Protein AF-A0A7V1H1K3-F1 (afdb_monomer_lite)

pLDDT: mean 89.88, std 11.36, range [36.0, 98.19]

Radius of gyration: 14.08 Å; chains: 1; bounding box: 30×32×38 Å

Secondary structure (DSSP, 8-state):
--EEEEETTEEEEEEEPPSSTT--TTEEEEEEEEEETTEEEEEEEEEEEHHHHTT-HHHHHHHHTT--HHHHHHHHHHHHHHHHHHTT----EEEEEETTEEEEEEGGG-SS---

Foldseek 3Di:
DWDWDDDPQKIKTKDFDPPDPLDDPQKGKMKIFIDRVVDTQAIEIEIERNVFLCPDPVQVVVVVVVDHSSVVSVVVGVVVVNVCVVVVNHFYWYWYQGNVGTDIDRLVPPPPPSD

Structure (mmCIF, N/CA/C/O backbone):
data_AF-A0A7V1H1K3-F1
#
_entry.id   AF-A0A7V1H1K3-F1
#
loop_
_atom_site.group_PDB
_atom_site.id
_atom_site.type_symbol
_atom_site.label_atom_id
_atom_site.label_alt_id
_atom_site.label_comp_id
_atom_site.label_asym_id
_atom_site.label_entity_id
_atom_site.label_seq_id
_atom_site.pdbx_PDB_ins_code
_atom_site.Cartn_x
_atom_site.Cartn_y
_atom_site.Cartn_z
_atom_site.occupancy
_atom_site.B_iso_or_equiv
_atom_site.auth_seq_id
_atom_site.auth_comp_id
_atom_site.auth_asym_id
_atom_site.auth_atom_id
_atom_site.pdbx_PDB_model_num
ATOM 1 N N . MET A 1 1 ? 12.694 -1.772 8.773 1.00 53.62 1 MET A N 1
ATOM 2 C CA . MET A 1 1 ? 12.135 -0.970 9.885 1.00 53.62 1 MET A CA 1
ATOM 3 C C . MET A 1 1 ? 10.714 -0.617 9.493 1.00 53.62 1 MET A C 1
ATOM 5 O O . MET A 1 1 ? 10.506 -0.429 8.300 1.00 53.62 1 MET A O 1
ATOM 9 N N . SER A 1 2 ? 9.758 -0.621 10.423 1.00 75.25 2 SER A N 1
ATOM 10 C CA . SER A 1 2 ? 8.421 -0.101 10.129 1.00 75.25 2 SER A CA 1
ATOM 11 C C . SER A 1 2 ? 8.389 1.414 10.317 1.00 75.25 2 SER A C 1
ATOM 13 O O . SER A 1 2 ? 9.123 1.952 11.149 1.00 75.25 2 SER A O 1
ATOM 15 N N . GLU A 1 3 ? 7.576 2.095 9.519 1.00 88.06 3 GLU A N 1
ATOM 16 C CA . GLU A 1 3 ? 7.288 3.518 9.668 1.00 88.06 3 GLU A CA 1
ATOM 17 C C . GLU A 1 3 ? 5.907 3.678 10.297 1.00 88.06 3 GLU A C 1
ATOM 19 O O . GLU A 1 3 ? 4.974 2.951 9.961 1.00 88.06 3 GLU A O 1
ATOM 24 N N . ILE A 1 4 ? 5.781 4.619 11.232 1.00 92.56 4 ILE A N 1
ATOM 25 C CA . ILE A 1 4 ? 4.523 4.908 11.922 1.00 92.56 4 ILE A CA 1
ATOM 26 C C . ILE A 1 4 ? 4.155 6.360 11.640 1.00 92.56 4 ILE A C 1
ATOM 28 O O . ILE A 1 4 ? 4.976 7.259 11.820 1.00 92.56 4 ILE A O 1
ATOM 32 N N . SER A 1 5 ? 2.918 6.588 11.209 1.00 95.75 5 SER A N 1
ATOM 33 C CA . SER A 1 5 ? 2.381 7.926 10.958 1.00 95.75 5 SER A CA 1
ATOM 34 C C . SER A 1 5 ? 0.928 8.052 11.409 1.00 95.75 5 SER A C 1
ATOM 36 O O . SER A 1 5 ? 0.197 7.065 11.470 1.00 95.75 5 SER A O 1
ATOM 38 N N . ASP A 1 6 ? 0.502 9.278 11.708 1.00 96.44 6 ASP A N 1
ATOM 39 C CA . ASP A 1 6 ? -0.873 9.595 12.093 1.00 96.44 6 ASP A CA 1
ATOM 40 C C . ASP A 1 6 ? -1.642 10.241 10.936 1.00 96.44 6 ASP A C 1
ATOM 42 O O . ASP A 1 6 ? -1.153 11.144 10.251 1.00 96.44 6 ASP A O 1
ATOM 46 N N . TYR A 1 7 ? -2.893 9.824 10.743 1.00 97.44 7 TYR A N 1
ATOM 47 C CA . TYR A 1 7 ? -3.802 10.420 9.770 1.00 97.44 7 TYR A CA 1
ATOM 48 C C . TYR A 1 7 ? -5.241 10.421 10.290 1.00 97.44 7 TYR A C 1
ATOM 50 O O . TYR A 1 7 ? -5.839 9.370 10.498 1.00 97.44 7 TYR A O 1
ATOM 58 N N . LYS A 1 8 ? -5.816 11.614 10.506 1.00 96.62 8 LYS A N 1
ATOM 59 C CA . LYS A 1 8 ? -7.213 11.809 10.959 1.00 96.62 8 LYS A CA 1
ATOM 60 C C . LYS A 1 8 ? -7.603 10.980 12.200 1.00 96.62 8 LYS A C 1
ATOM 62 O O . LYS A 1 8 ? -8.722 10.484 12.301 1.00 96.62 8 LYS A O 1
ATOM 67 N N . GLY A 1 9 ? -6.682 10.841 13.156 1.00 96.00 9 GLY A N 1
ATOM 68 C CA . GLY A 1 9 ? -6.902 10.074 14.389 1.00 96.00 9 GLY A CA 1
ATOM 69 C C . GLY A 1 9 ? -6.739 8.557 14.238 1.00 96.00 9 GLY A C 1
ATOM 70 O O . GLY A 1 9 ? -7.083 7.818 15.160 1.00 96.00 9 GLY A O 1
ATOM 71 N N . TYR A 1 10 ? -6.225 8.099 13.096 1.00 97.69 10 TYR A N 1
ATOM 72 C CA . TYR A 1 10 ? -5.786 6.726 12.870 1.00 97.69 10 TYR A CA 1
ATOM 73 C C . TYR A 1 10 ? -4.262 6.668 12.840 1.00 97.69 10 TYR A C 1
ATOM 75 O O . TYR A 1 10 ? -3.618 7.556 12.282 1.00 97.69 10 TYR A O 1
ATOM 83 N N . VAL A 1 11 ? -3.708 5.589 13.382 1.00 97.62 11 VAL A N 1
ATOM 84 C CA . VAL A 1 11 ? -2.283 5.268 13.289 1.00 97.62 11 VAL A CA 1
ATOM 85 C C . VAL A 1 11 ? -2.085 4.316 12.115 1.00 97.62 11 VAL A C 1
ATOM 87 O O . VAL A 1 11 ? -2.763 3.291 12.029 1.00 97.62 11 VAL A O 1
ATOM 90 N N . ILE A 1 12 ? -1.155 4.640 11.224 1.00 97.38 12 ILE A N 1
ATOM 91 C CA . ILE A 1 12 ? -0.746 3.825 10.081 1.00 97.38 12 ILE A CA 1
ATOM 92 C C . ILE A 1 12 ? 0.669 3.322 10.364 1.00 97.38 12 ILE A C 1
ATOM 94 O O . ILE A 1 12 ? 1.608 4.110 10.417 1.00 97.38 12 ILE A O 1
ATOM 98 N N . ASP A 1 13 ? 0.799 2.015 10.561 1.00 95.31 13 ASP A N 1
ATOM 99 C CA . ASP A 1 13 ? 2.060 1.294 10.752 1.00 95.31 13 ASP A CA 1
ATOM 100 C C . ASP A 1 13 ? 2.356 0.501 9.475 1.00 95.31 13 ASP A C 1
ATOM 102 O O . ASP A 1 13 ? 1.551 -0.334 9.055 1.00 95.31 13 ASP A O 1
ATOM 106 N N . GLU A 1 14 ? 3.459 0.809 8.808 1.00 94.69 14 GLU A N 1
ATOM 107 C CA . GLU A 1 14 ? 3.779 0.283 7.486 1.00 94.69 14 GLU A CA 1
ATOM 108 C C . GLU A 1 14 ? 5.198 -0.267 7.388 1.00 94.69 14 GLU A C 1
ATOM 110 O O . GLU A 1 14 ? 6.086 0.088 8.160 1.00 94.69 14 GLU A O 1
ATOM 115 N N . GLY A 1 15 ? 5.442 -1.121 6.400 1.00 93.19 15 GLY A N 1
ATOM 116 C CA . GLY A 1 15 ? 6.788 -1.582 6.101 1.00 93.19 15 GLY A CA 1
ATOM 117 C C . GLY A 1 15 ? 6.839 -2.653 5.027 1.00 93.19 15 GLY A C 1
ATOM 118 O O . GLY A 1 15 ? 5.825 -3.101 4.492 1.00 93.19 15 GLY A O 1
ATOM 119 N N . GLN A 1 16 ? 8.050 -3.109 4.731 1.00 88.62 16 GLN A N 1
ATOM 120 C CA . GLN A 1 16 ? 8.246 -4.256 3.852 1.00 88.62 16 GLN A CA 1
ATOM 121 C C . GLN A 1 16 ? 7.785 -5.540 4.540 1.00 88.62 16 GLN A C 1
ATOM 123 O O . GLN A 1 16 ? 7.973 -5.716 5.748 1.00 88.62 16 GLN A O 1
ATOM 128 N N . LYS A 1 17 ? 7.191 -6.458 3.771 1.00 80.81 17 LYS A N 1
ATOM 129 C CA . LYS A 1 17 ? 6.802 -7.769 4.295 1.00 80.81 17 LYS A CA 1
ATOM 130 C C . LYS A 1 17 ? 8.045 -8.477 4.871 1.00 80.81 17 LYS A C 1
ATOM 132 O O . LYS A 1 17 ? 9.078 -8.505 4.200 1.00 80.81 17 LYS A O 1
ATOM 137 N N . PRO A 1 18 ? 7.959 -9.071 6.076 1.00 75.38 18 PRO A N 1
ATOM 138 C CA . PRO A 1 18 ? 9.042 -9.882 6.621 1.00 75.38 18 PRO A CA 1
ATOM 139 C C . PRO A 1 18 ? 9.456 -10.988 5.642 1.00 75.38 18 PRO A C 1
ATOM 141 O O . PRO A 1 18 ? 8.601 -11.563 4.968 1.00 75.38 18 PRO A O 1
ATOM 144 N N . HIS A 1 19 ? 10.752 -11.307 5.592 1.00 79.25 19 HIS A N 1
ATOM 145 C CA . HIS A 1 19 ? 11.282 -12.448 4.837 1.00 79.25 19 HIS A CA 1
ATOM 146 C C . HIS A 1 19 ? 10.942 -13.772 5.554 1.00 79.25 19 HIS A C 1
ATOM 148 O O . HIS A 1 19 ? 11.821 -14.457 6.075 1.00 79.25 19 HIS A O 1
ATOM 154 N N . ASP A 1 20 ? 9.649 -14.082 5.654 1.00 78.00 20 ASP A N 1
ATOM 155 C CA . ASP A 1 20 ? 9.111 -15.340 6.174 1.00 78.00 20 ASP A CA 1
ATOM 156 C C . ASP A 1 20 ? 8.876 -16.362 5.045 1.00 78.00 20 ASP A C 1
ATOM 158 O O . ASP A 1 20 ? 9.207 -16.110 3.887 1.00 78.00 20 ASP A O 1
ATOM 162 N N . GLY A 1 21 ? 8.316 -17.533 5.370 1.00 70.69 21 GLY A N 1
ATOM 163 C CA . GLY A 1 21 ? 8.060 -18.603 4.392 1.00 70.69 21 GLY A CA 1
ATOM 164 C C . GLY A 1 21 ? 7.174 -18.189 3.211 1.00 70.69 21 GLY A C 1
ATOM 165 O O . GLY A 1 21 ? 7.246 -18.810 2.157 1.00 70.69 21 GLY A O 1
ATOM 166 N N . ASN A 1 22 ? 6.424 -17.095 3.358 1.00 73.00 22 ASN A N 1
ATOM 167 C CA . ASN A 1 22 ? 5.436 -16.636 2.390 1.00 73.00 22 ASN A CA 1
ATOM 168 C C . ASN A 1 22 ? 5.970 -15.430 1.591 1.00 73.00 22 ASN A C 1
ATOM 170 O O . ASN A 1 22 ? 5.212 -14.758 0.885 1.00 73.00 22 ASN A O 1
ATOM 174 N N . PHE A 1 23 ? 7.246 -15.075 1.776 1.00 80.00 23 PHE A N 1
ATOM 175 C CA . PHE A 1 23 ? 7.913 -13.974 1.096 1.00 80.00 23 PHE A CA 1
ATOM 176 C C . PHE A 1 23 ? 8.333 -14.374 -0.320 1.00 80.00 23 PHE A C 1
ATOM 178 O O . PHE A 1 23 ? 9.104 -15.309 -0.522 1.00 80.00 23 PHE A O 1
ATOM 185 N N . ARG A 1 24 ? 7.870 -13.608 -1.309 1.00 85.44 24 ARG A N 1
ATOM 186 C CA . ARG A 1 24 ? 8.288 -13.734 -2.708 1.00 85.44 24 ARG A CA 1
ATOM 187 C C . ARG A 1 24 ? 9.450 -12.777 -3.018 1.00 85.44 24 ARG A C 1
ATOM 189 O O . ARG A 1 24 ? 9.228 -11.568 -3.039 1.00 85.44 24 ARG A O 1
ATOM 196 N N . PRO A 1 25 ? 10.678 -13.275 -3.257 1.00 86.56 25 PRO A N 1
ATOM 197 C CA . PRO A 1 25 ? 11.847 -12.419 -3.484 1.00 86.56 25 PRO A CA 1
ATOM 198 C C . PRO A 1 25 ? 11.775 -11.623 -4.789 1.00 86.56 25 PRO A C 1
ATOM 200 O O . PRO A 1 25 ? 12.379 -10.551 -4.883 1.00 86.56 25 PRO A O 1
ATOM 203 N N . ASP A 1 26 ? 11.010 -12.114 -5.761 1.00 91.38 26 ASP A N 1
ATOM 204 C CA . ASP A 1 26 ? 10.799 -11.469 -7.056 1.00 91.38 26 ASP A CA 1
ATOM 205 C C . ASP A 1 26 ? 9.653 -10.449 -7.038 1.00 91.38 26 ASP A C 1
ATOM 207 O O . ASP A 1 26 ? 9.416 -9.780 -8.040 1.00 91.38 26 ASP A O 1
ATOM 211 N N . ASP A 1 27 ? 9.007 -10.251 -5.883 1.00 91.88 27 ASP A N 1
ATOM 212 C CA . ASP A 1 27 ? 7.942 -9.271 -5.702 1.00 91.88 27 ASP A CA 1
ATOM 213 C C . ASP A 1 27 ? 8.401 -8.144 -4.767 1.00 91.88 27 ASP A C 1
ATOM 215 O O . ASP A 1 27 ? 9.044 -8.360 -3.735 1.00 91.88 27 ASP A O 1
ATOM 219 N N . TYR A 1 28 ? 8.000 -6.917 -5.080 1.00 93.31 28 TYR A N 1
ATOM 220 C CA . TYR A 1 28 ? 7.851 -5.881 -4.069 1.00 93.31 28 TYR A CA 1
ATOM 221 C C . TYR A 1 28 ? 6.609 -6.187 -3.233 1.00 93.31 28 TYR A C 1
ATOM 223 O O . TYR A 1 28 ? 5.512 -6.351 -3.767 1.00 93.31 28 TYR A O 1
ATOM 231 N N . GLN A 1 29 ? 6.783 -6.264 -1.914 1.00 92.19 29 GLN A N 1
ATOM 232 C CA . GLN A 1 29 ? 5.704 -6.552 -0.972 1.00 92.19 29 GLN A CA 1
ATOM 233 C C . GLN A 1 29 ? 5.756 -5.555 0.183 1.00 92.19 29 GLN A C 1
ATOM 235 O O . GLN A 1 29 ? 6.646 -5.624 1.035 1.00 92.19 29 GLN A O 1
ATOM 240 N N . HIS A 1 30 ? 4.775 -4.657 0.232 1.00 94.19 30 HIS A N 1
ATOM 241 C CA . HIS A 1 30 ? 4.623 -3.674 1.305 1.00 94.19 30 HIS A CA 1
ATOM 242 C C . HIS A 1 30 ? 3.323 -3.922 2.069 1.00 94.19 30 HIS A C 1
ATOM 244 O O . HIS A 1 30 ? 2.320 -4.346 1.488 1.00 94.19 30 HIS A O 1
ATOM 250 N N . PHE A 1 31 ? 3.334 -3.702 3.378 1.00 93.44 31 PHE A N 1
ATOM 251 C CA . PHE A 1 31 ? 2.177 -3.875 4.246 1.00 93.44 31 PHE A CA 1
ATOM 252 C C . PHE A 1 31 ? 1.853 -2.580 4.977 1.00 93.44 31 PHE A C 1
ATOM 254 O O . PHE A 1 31 ? 2.739 -1.801 5.310 1.00 93.44 31 PHE A O 1
ATOM 261 N N . PHE A 1 32 ? 0.569 -2.406 5.263 1.00 95.44 32 PHE A N 1
ATOM 262 C CA . PHE A 1 32 ? 0.035 -1.340 6.089 1.00 95.44 32 PHE A CA 1
ATOM 263 C C . PHE A 1 32 ? -0.926 -1.943 7.104 1.00 95.44 32 PHE A C 1
ATOM 265 O O . PHE A 1 32 ? -1.737 -2.826 6.797 1.00 95.44 32 PHE A O 1
ATOM 272 N N . LEU A 1 33 ? -0.838 -1.437 8.320 1.00 95.25 33 LEU A N 1
ATOM 273 C CA . LEU A 1 33 ? -1.656 -1.791 9.454 1.00 95.25 33 LEU A CA 1
ATOM 274 C C . LEU A 1 33 ? -2.269 -0.509 10.002 1.00 95.25 33 LEU A C 1
ATOM 276 O O . LEU A 1 33 ? -1.559 0.353 10.510 1.00 95.25 33 LEU A O 1
ATOM 280 N N . VAL A 1 34 ? -3.588 -0.386 9.909 1.00 96.62 34 VAL A N 1
ATOM 281 C CA . VAL A 1 34 ? -4.302 0.794 10.397 1.00 96.62 34 VAL A CA 1
ATOM 282 C C . VAL A 1 34 ? -4.941 0.478 11.736 1.00 96.62 34 VAL A C 1
ATOM 284 O O . VAL A 1 34 ? -5.618 -0.546 11.889 1.00 96.62 34 VAL A O 1
ATOM 287 N N . LYS A 1 35 ? -4.726 1.363 12.706 1.00 97.00 35 LYS A N 1
ATOM 288 C CA . LYS A 1 35 ? -5.264 1.264 14.061 1.00 97.00 35 LYS A CA 1
ATOM 289 C C . LYS A 1 35 ? -6.053 2.517 14.427 1.00 97.00 35 LYS A C 1
ATOM 291 O O . LYS A 1 35 ? -5.740 3.611 13.961 1.00 97.00 35 LYS A O 1
ATOM 296 N N . LYS A 1 36 ? -7.052 2.356 15.290 1.00 96.56 36 LYS A N 1
ATOM 297 C CA . LYS A 1 36 ? -7.778 3.446 15.946 1.00 96.56 36 LYS A CA 1
ATOM 298 C C . LYS A 1 36 ? -7.686 3.237 17.454 1.00 96.56 36 LYS A C 1
ATOM 300 O O . LYS A 1 36 ? -8.291 2.311 17.988 1.00 96.56 36 LYS A O 1
ATOM 305 N N . GLY A 1 37 ? -6.887 4.064 18.129 1.00 93.50 37 GLY A N 1
ATOM 306 C CA . GLY A 1 37 ? -6.424 3.736 19.480 1.00 93.50 37 GLY A CA 1
ATOM 307 C C . GLY A 1 37 ? -5.643 2.418 19.465 1.00 93.50 37 GLY A C 1
ATOM 308 O O . GLY A 1 37 ? -4.753 2.242 18.633 1.00 93.50 37 GLY A O 1
ATOM 309 N N . ASP A 1 38 ? -6.027 1.479 20.328 1.00 90.44 38 ASP A N 1
ATOM 310 C CA . ASP A 1 38 ? -5.378 0.164 20.443 1.00 90.44 38 ASP A CA 1
ATOM 311 C C . ASP A 1 38 ? -5.959 -0.900 19.493 1.00 90.44 38 ASP A C 1
ATOM 313 O O . ASP A 1 38 ? -5.417 -2.002 19.371 1.00 90.44 38 ASP A O 1
ATOM 317 N N . GLU A 1 39 ? -7.057 -0.596 18.797 1.00 94.38 39 GLU A N 1
ATOM 318 C CA . GLU A 1 39 ? -7.737 -1.550 17.925 1.00 94.38 39 GLU A CA 1
ATOM 319 C C . GLU A 1 39 ? -7.186 -1.498 16.497 1.00 94.38 39 GLU A C 1
ATOM 321 O O . GLU A 1 39 ? -7.142 -0.443 15.865 1.00 94.38 39 GLU A O 1
ATOM 326 N N . ARG A 1 40 ? -6.817 -2.661 15.948 1.00 94.12 40 ARG A N 1
ATOM 327 C CA . ARG A 1 40 ? -6.523 -2.810 14.518 1.00 94.12 40 ARG A CA 1
ATOM 328 C C . ARG A 1 40 ? -7.826 -2.834 13.727 1.00 94.12 40 ARG A C 1
ATOM 330 O O . ARG A 1 40 ? -8.585 -3.790 13.850 1.00 94.12 40 ARG A O 1
ATOM 337 N N . VAL A 1 41 ? -7.996 -1.868 12.830 1.00 95.69 41 VAL A N 1
ATOM 338 C CA . VAL A 1 41 ? -9.215 -1.728 12.021 1.00 95.69 41 VAL A CA 1
ATOM 339 C C . VAL A 1 41 ? -9.054 -2.220 10.586 1.00 95.69 41 VAL A C 1
ATOM 341 O O . VAL A 1 41 ? -10.024 -2.690 10.012 1.00 95.69 41 VAL A O 1
ATOM 344 N N . MET A 1 42 ? -7.849 -2.166 10.007 1.00 95.19 42 MET A N 1
ATOM 345 C CA . MET A 1 42 ? -7.627 -2.584 8.618 1.00 95.19 42 MET A CA 1
ATOM 346 C C . MET A 1 42 ? -6.194 -3.072 8.395 1.00 95.19 42 MET A C 1
ATOM 348 O O . MET A 1 42 ? -5.236 -2.518 8.939 1.00 95.19 42 MET A O 1
ATOM 352 N N . LYS A 1 43 ? -6.045 -4.090 7.546 1.00 94.69 43 LYS A N 1
ATOM 353 C CA . LYS A 1 43 ? -4.777 -4.498 6.941 1.00 94.69 43 LYS A CA 1
ATOM 354 C C . LYS A 1 43 ? -4.830 -4.287 5.430 1.00 94.69 43 LYS A C 1
ATOM 356 O O . LYS A 1 43 ? -5.776 -4.718 4.774 1.00 94.69 43 LYS A O 1
ATOM 361 N N . LEU A 1 44 ? -3.772 -3.704 4.882 1.00 95.38 44 LEU A N 1
ATOM 362 C CA . LEU A 1 44 ? -3.581 -3.561 3.445 1.00 95.38 44 LEU A CA 1
ATOM 363 C C . LEU A 1 44 ? -2.222 -4.136 3.045 1.00 95.38 44 LEU A C 1
ATOM 365 O O . LEU A 1 44 ? -1.221 -3.929 3.728 1.00 95.38 44 LEU A O 1
ATOM 369 N N . CYS A 1 45 ? -2.183 -4.877 1.945 1.00 93.38 45 CYS A N 1
ATOM 370 C CA . CYS A 1 45 ? -0.939 -5.315 1.314 1.00 93.38 45 CYS A CA 1
ATOM 371 C C . CYS A 1 45 ? -0.857 -4.755 -0.105 1.00 93.38 45 CYS A C 1
ATOM 373 O O . CYS A 1 45 ? -1.882 -4.660 -0.772 1.00 93.38 45 CYS A O 1
ATOM 375 N N . VAL A 1 46 ? 0.343 -4.418 -0.570 1.00 94.81 46 VAL A N 1
ATOM 376 C CA . VAL A 1 46 ? 0.604 -4.059 -1.971 1.00 94.81 46 VAL A CA 1
ATOM 377 C C . VAL A 1 46 ? 1.671 -4.983 -2.520 1.00 94.81 46 VAL A C 1
ATOM 379 O O . VAL A 1 46 ? 2.767 -5.050 -1.959 1.00 94.81 46 VAL A O 1
ATOM 382 N N . TRP A 1 47 ? 1.327 -5.721 -3.569 1.00 93.88 47 TRP A N 1
ATOM 383 C CA . TRP A 1 47 ? 2.175 -6.727 -4.194 1.00 93.88 47 TRP A CA 1
ATOM 384 C C . TRP A 1 47 ? 2.405 -6.393 -5.656 1.00 93.88 47 TRP A C 1
ATOM 386 O O . TRP A 1 47 ? 1.448 -6.152 -6.395 1.00 93.88 47 TRP A O 1
ATOM 396 N N . ALA A 1 48 ? 3.666 -6.417 -6.069 1.00 95.06 48 ALA A N 1
ATOM 397 C CA . ALA A 1 48 ? 4.046 -6.124 -7.437 1.00 95.06 48 ALA A CA 1
ATOM 398 C C . ALA A 1 48 ? 5.243 -6.978 -7.875 1.00 95.06 48 ALA A C 1
ATOM 400 O O . ALA A 1 48 ? 6.320 -6.812 -7.297 1.00 95.06 48 ALA A O 1
ATOM 401 N N . PRO A 1 49 ? 5.105 -7.854 -8.887 1.00 94.88 49 PRO A N 1
ATOM 402 C CA . PRO A 1 49 ? 6.248 -8.548 -9.473 1.00 94.88 49 PRO A CA 1
ATOM 403 C C . PRO A 1 49 ? 7.242 -7.532 -10.039 1.00 94.88 49 PRO A C 1
ATOM 405 O O . PRO A 1 49 ? 6.852 -6.618 -10.771 1.00 94.88 49 PRO A O 1
ATOM 408 N N . LYS A 1 50 ? 8.518 -7.653 -9.669 1.00 94.06 50 LYS A N 1
ATOM 409 C CA . LYS A 1 50 ? 9.567 -6.669 -9.988 1.00 94.06 50 LYS A CA 1
ATOM 410 C C . LYS A 1 50 ? 9.736 -6.467 -11.490 1.00 94.06 50 LYS A C 1
ATOM 412 O O . LYS A 1 50 ? 9.857 -5.332 -11.943 1.00 94.06 50 LYS A O 1
ATOM 417 N N . ASP A 1 51 ? 9.726 -7.563 -12.241 1.00 93.62 51 ASP A N 1
ATOM 418 C CA . ASP A 1 51 ? 9.844 -7.586 -13.698 1.00 93.62 51 ASP A CA 1
ATOM 419 C C . ASP A 1 51 ? 8.677 -6.855 -14.376 1.00 93.62 51 ASP A C 1
ATOM 421 O O . ASP A 1 51 ? 8.876 -6.035 -15.264 1.00 93.62 51 ASP A O 1
ATOM 425 N N . GLN A 1 52 ? 7.454 -7.096 -13.913 1.00 93.69 52 GLN A N 1
ATOM 426 C CA . GLN A 1 52 ? 6.249 -6.507 -14.483 1.00 93.69 52 GLN A CA 1
ATOM 427 C C . GLN A 1 52 ? 6.094 -5.039 -14.110 1.00 93.69 52 GLN A C 1
ATOM 429 O O . GLN A 1 52 ? 5.708 -4.237 -14.958 1.00 93.69 52 GLN A O 1
ATOM 434 N N . LEU A 1 53 ? 6.410 -4.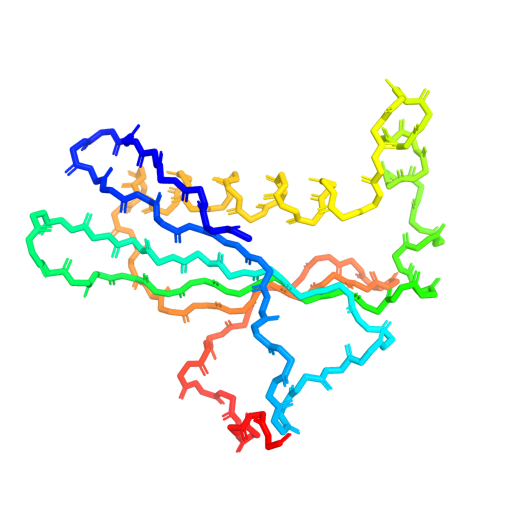681 -12.865 1.00 92.94 53 LEU A N 1
ATOM 435 C CA . LEU A 1 53 ? 6.343 -3.307 -12.381 1.00 92.94 53 LEU A CA 1
ATOM 436 C C . LEU A 1 53 ? 7.331 -2.405 -13.133 1.00 92.94 53 LEU A C 1
ATOM 438 O O . LEU A 1 53 ? 6.978 -1.283 -13.491 1.00 92.94 53 LEU A O 1
ATOM 442 N N . ALA A 1 54 ? 8.535 -2.911 -13.423 1.00 91.00 54 ALA A N 1
ATOM 443 C CA . ALA A 1 54 ? 9.554 -2.187 -14.180 1.00 91.00 54 ALA A CA 1
ATOM 444 C C . ALA A 1 54 ? 9.110 -1.831 -15.607 1.00 91.00 54 ALA A C 1
ATOM 446 O O . ALA A 1 54 ? 9.655 -0.896 -16.187 1.00 91.00 54 ALA A O 1
ATOM 447 N N . GLU A 1 55 ? 8.112 -2.528 -16.159 1.00 91.88 55 GLU A N 1
ATOM 448 C CA . GLU A 1 55 ? 7.589 -2.261 -17.498 1.00 91.88 55 GLU A CA 1
ATOM 449 C C . GLU A 1 55 ? 6.474 -1.209 -17.548 1.00 91.88 55 GLU A C 1
ATOM 451 O O . GLU A 1 55 ? 6.150 -0.726 -18.633 1.00 91.88 55 GLU A O 1
ATOM 456 N N . ILE A 1 56 ? 5.922 -0.801 -16.402 1.00 92.88 56 ILE A N 1
ATOM 457 C CA . ILE A 1 56 ? 4.813 0.158 -16.336 1.00 92.88 56 ILE A CA 1
ATOM 458 C C . ILE A 1 56 ? 5.333 1.593 -16.519 1.00 92.88 56 ILE A C 1
ATOM 460 O O . ILE A 1 56 ? 6.152 2.075 -15.738 1.00 92.88 56 ILE A O 1
ATOM 464 N N . ASP A 1 57 ? 4.806 2.317 -17.511 1.00 92.94 57 ASP A N 1
ATOM 465 C CA . ASP A 1 57 ? 5.236 3.688 -17.841 1.00 92.94 57 ASP A CA 1
ATOM 466 C C . ASP A 1 57 ? 5.096 4.681 -16.679 1.00 92.94 57 ASP A C 1
ATOM 468 O O . ASP A 1 57 ? 5.943 5.556 -16.505 1.00 92.94 57 ASP A O 1
ATOM 472 N N . GLU A 1 58 ? 4.040 4.568 -15.869 1.00 91.62 58 GLU A N 1
ATOM 473 C CA . GLU A 1 58 ? 3.876 5.405 -14.671 1.00 91.62 58 GLU A CA 1
ATOM 474 C C . GLU A 1 58 ? 4.979 5.156 -13.640 1.00 91.62 58 GLU A C 1
ATOM 476 O O . GLU A 1 58 ? 5.465 6.108 -13.033 1.00 91.62 58 GLU A O 1
ATOM 481 N N . VAL A 1 59 ? 5.420 3.904 -13.484 1.00 92.62 59 VAL A N 1
ATOM 482 C CA . VAL A 1 59 ? 6.533 3.552 -12.593 1.00 92.62 59 VAL A CA 1
ATOM 483 C C . VAL A 1 59 ? 7.838 4.098 -13.156 1.00 92.62 59 VAL A C 1
ATOM 485 O O . VAL A 1 59 ? 8.596 4.716 -12.416 1.00 92.62 59 VAL A O 1
ATOM 488 N N . LYS A 1 60 ? 8.086 3.940 -14.463 1.00 93.06 60 LYS A N 1
ATOM 489 C CA . LYS A 1 60 ? 9.279 4.490 -15.133 1.00 93.06 60 LYS A CA 1
ATOM 490 C C . LYS A 1 60 ? 9.389 6.001 -14.898 1.00 93.06 60 LYS A C 1
ATOM 492 O O . LYS A 1 60 ? 10.412 6.467 -14.406 1.00 93.06 60 LYS A O 1
ATOM 497 N N . LYS A 1 61 ? 8.301 6.745 -15.130 1.00 93.19 61 LYS A N 1
ATOM 498 C CA . LYS A 1 61 ? 8.228 8.197 -14.874 1.00 93.19 61 LYS A CA 1
ATOM 499 C C . LYS A 1 61 ? 8.442 8.556 -13.404 1.00 93.19 61 LYS A C 1
ATOM 501 O O . LYS A 1 61 ? 9.070 9.564 -13.107 1.00 93.19 61 LYS A O 1
ATOM 506 N N . PHE A 1 62 ? 7.919 7.752 -12.481 1.00 92.38 62 PHE A N 1
ATOM 507 C CA . PHE A 1 62 ? 8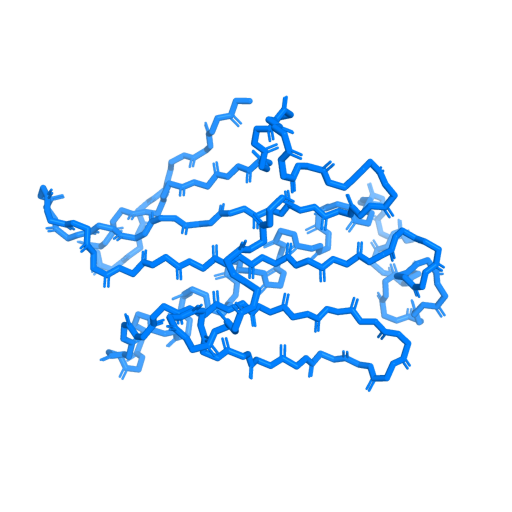.127 7.956 -11.048 1.00 92.38 62 PHE A CA 1
ATOM 508 C C . PHE A 1 62 ? 9.593 7.731 -10.643 1.00 92.38 62 PHE A C 1
ATOM 510 O O . PHE A 1 62 ? 10.151 8.479 -9.847 1.00 92.38 62 PHE A O 1
ATOM 517 N N . VAL A 1 63 ? 10.254 6.731 -11.226 1.00 91.75 63 VAL A N 1
ATOM 518 C CA . VAL A 1 63 ? 11.681 6.470 -10.987 1.00 91.75 63 VAL A CA 1
ATOM 519 C C . VAL A 1 63 ? 12.556 7.587 -11.570 1.00 91.75 63 VAL A C 1
ATOM 521 O O . VAL A 1 63 ? 13.533 7.997 -10.945 1.00 91.75 63 VAL A O 1
ATOM 524 N N . GLU A 1 64 ? 12.179 8.160 -12.717 1.00 92.50 64 GLU A N 1
ATOM 525 C CA . GLU A 1 64 ? 12.877 9.305 -13.324 1.00 92.50 64 GLU A CA 1
ATOM 526 C C . GLU A 1 64 ? 12.927 10.546 -12.413 1.00 92.50 64 GLU A C 1
ATOM 528 O O . GLU A 1 64 ? 13.836 11.364 -12.552 1.00 92.50 64 GLU A O 1
ATOM 533 N N . THR A 1 65 ? 12.018 10.680 -11.435 1.00 89.44 65 THR A N 1
ATOM 534 C CA . THR A 1 65 ? 12.063 11.779 -10.453 1.00 89.44 65 THR A CA 1
ATOM 535 C C . THR A 1 65 ? 13.077 11.568 -9.322 1.00 89.44 65 THR A C 1
ATOM 537 O O . THR A 1 65 ? 13.142 12.382 -8.403 1.00 89.44 65 THR A O 1
ATOM 540 N N . GLY A 1 66 ? 13.885 10.503 -9.377 1.00 83.19 66 GLY A N 1
ATOM 541 C CA . GLY A 1 66 ? 14.908 10.179 -8.376 1.00 83.19 66 GLY A CA 1
ATOM 542 C C . GLY A 1 66 ? 14.428 9.266 -7.243 1.00 83.19 66 GLY A 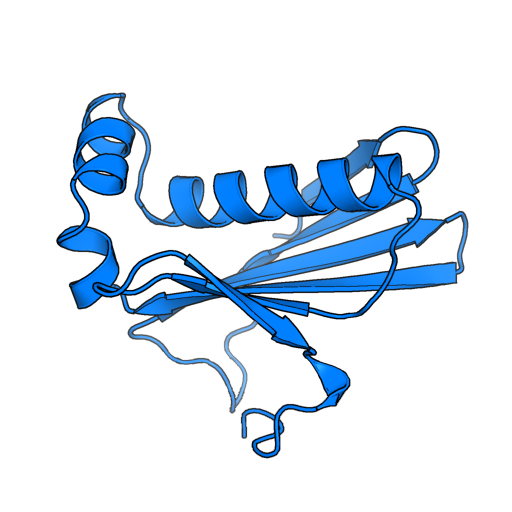C 1
ATOM 543 O O . GLY A 1 66 ? 15.161 9.066 -6.276 1.00 83.19 66 GLY A O 1
ATOM 544 N N . SER A 1 67 ? 13.217 8.717 -7.354 1.00 91.56 67 SER A N 1
ATOM 545 C CA . SER A 1 67 ? 12.680 7.688 -6.456 1.00 91.56 67 SER A CA 1
ATOM 546 C C . SER A 1 67 ? 12.920 6.284 -7.026 1.00 91.56 67 SER A C 1
ATOM 548 O O . SER A 1 67 ? 13.470 6.133 -8.115 1.00 91.56 67 SER A O 1
ATOM 550 N N . ASP A 1 68 ? 12.515 5.238 -6.304 1.00 92.31 68 ASP A N 1
ATOM 551 C CA . ASP A 1 68 ? 12.595 3.857 -6.786 1.00 92.31 68 ASP A CA 1
ATOM 552 C C . ASP A 1 68 ? 11.211 3.190 -6.901 1.00 92.31 68 ASP A C 1
ATOM 554 O O . ASP A 1 68 ? 10.179 3.728 -6.490 1.00 92.31 68 ASP A O 1
ATOM 558 N N . ALA A 1 69 ? 11.184 2.002 -7.505 1.00 92.38 69 ALA A N 1
ATOM 559 C CA . ALA A 1 69 ? 9.952 1.251 -7.717 1.00 92.38 69 ALA A CA 1
ATOM 560 C C . ALA A 1 69 ? 9.329 0.726 -6.406 1.00 92.38 69 ALA A C 1
ATOM 562 O O . ALA A 1 69 ? 8.116 0.527 -6.347 1.00 92.38 69 ALA A O 1
ATOM 563 N N . ALA A 1 70 ? 10.119 0.529 -5.343 1.00 92.44 70 ALA A N 1
ATOM 564 C CA . ALA A 1 70 ? 9.586 0.155 -4.035 1.00 92.44 70 ALA A CA 1
ATOM 565 C C . ALA A 1 70 ? 8.835 1.334 -3.398 1.00 92.44 70 ALA A C 1
ATOM 567 O O . ALA A 1 70 ? 7.756 1.143 -2.836 1.00 92.44 70 ALA A O 1
ATOM 568 N N . GLU A 1 71 ? 9.352 2.553 -3.552 1.00 94.69 71 GLU A N 1
ATOM 569 C CA . GLU A 1 71 ? 8.684 3.771 -3.101 1.00 94.69 71 GLU A CA 1
ATOM 570 C C . GLU A 1 71 ? 7.392 4.021 -3.882 1.00 94.69 71 GLU A C 1
ATOM 572 O O . GLU A 1 71 ? 6.398 4.434 -3.294 1.00 94.69 71 GLU A O 1
ATOM 577 N N . TYR A 1 72 ? 7.341 3.684 -5.175 1.00 95.12 72 TYR A N 1
ATOM 578 C CA . TYR A 1 72 ? 6.081 3.709 -5.928 1.00 95.12 72 TYR A CA 1
ATOM 579 C C . TYR A 1 72 ? 5.032 2.769 -5.309 1.00 95.12 72 TYR A C 1
ATOM 581 O O . TYR A 1 72 ? 3.890 3.164 -5.072 1.00 95.12 72 TYR A O 1
ATOM 589 N N . VAL A 1 73 ? 5.418 1.526 -4.999 1.00 95.38 73 VAL A N 1
ATOM 590 C CA . VAL A 1 73 ? 4.538 0.523 -4.368 1.00 95.38 73 VAL A CA 1
ATOM 591 C C . VAL A 1 73 ? 4.028 1.016 -3.014 1.00 95.38 73 VAL A C 1
ATOM 593 O O . VAL A 1 73 ? 2.834 0.905 -2.715 1.00 95.38 73 VAL A O 1
ATOM 596 N N . ARG A 1 74 ? 4.914 1.614 -2.215 1.00 95.56 74 ARG A N 1
ATOM 597 C CA . ARG A 1 74 ? 4.561 2.259 -0.952 1.00 95.56 74 ARG A CA 1
ATOM 598 C C . ARG A 1 74 ? 3.588 3.424 -1.163 1.00 95.56 74 ARG A C 1
ATOM 600 O O . ARG A 1 74 ? 2.554 3.471 -0.498 1.00 95.56 74 ARG A O 1
ATOM 607 N N . ALA A 1 75 ? 3.875 4.323 -2.105 1.00 95.62 75 ALA A N 1
ATOM 608 C CA . ALA A 1 75 ? 3.061 5.495 -2.426 1.00 95.62 75 ALA A CA 1
ATOM 609 C C . ALA A 1 75 ? 1.630 5.114 -2.846 1.00 95.62 75 ALA A C 1
ATOM 611 O O . ALA A 1 75 ? 0.660 5.723 -2.388 1.00 95.62 75 ALA A O 1
ATOM 612 N N . VAL A 1 76 ? 1.482 4.059 -3.653 1.00 96.56 76 VAL A N 1
ATOM 613 C CA . VAL A 1 76 ? 0.173 3.493 -4.016 1.00 96.56 76 VAL A CA 1
ATOM 614 C C . VAL A 1 76 ? -0.578 3.013 -2.773 1.00 96.56 76 VAL A C 1
ATOM 616 O O . VAL A 1 76 ? -1.757 3.326 -2.594 1.00 96.56 76 VAL A O 1
ATOM 619 N N . GLY A 1 77 ? 0.101 2.282 -1.887 1.00 96.69 77 GLY A N 1
ATOM 620 C CA . GLY A 1 77 ? -0.505 1.756 -0.668 1.00 96.69 77 GLY A CA 1
ATOM 621 C C . GLY A 1 77 ? -0.960 2.843 0.302 1.00 96.69 77 GLY A C 1
ATOM 622 O O . GLY A 1 77 ? -2.106 2.817 0.751 1.00 96.69 77 GLY A O 1
ATOM 623 N N . ILE A 1 78 ? -0.111 3.835 0.584 1.00 96.94 78 ILE A N 1
ATOM 624 C CA . ILE A 1 78 ? -0.463 4.924 1.506 1.00 96.94 78 ILE A CA 1
ATOM 625 C C . ILE A 1 78 ? -1.603 5.791 0.956 1.00 96.94 78 ILE A C 1
ATOM 627 O O . ILE A 1 78 ? -2.455 6.241 1.726 1.00 96.94 78 ILE A O 1
ATOM 631 N N . ALA A 1 79 ? -1.663 6.000 -0.364 1.00 97.25 79 ALA A N 1
ATOM 632 C CA . ALA A 1 79 ? -2.763 6.716 -1.001 1.00 97.25 79 ALA A CA 1
ATOM 633 C C . ALA A 1 79 ? -4.100 5.979 -0.810 1.00 97.25 79 ALA A C 1
ATOM 635 O O . ALA A 1 79 ? -5.087 6.595 -0.401 1.00 97.25 79 ALA A O 1
ATOM 636 N N . GLU A 1 80 ? -4.127 4.660 -1.025 1.00 97.69 80 GLU A N 1
ATOM 637 C CA . GLU A 1 80 ? -5.333 3.849 -0.821 1.00 97.69 80 GLU A CA 1
ATOM 638 C C . GLU A 1 80 ? -5.730 3.765 0.662 1.00 97.69 80 GLU A C 1
ATOM 640 O O . GLU A 1 80 ? -6.915 3.867 0.978 1.00 97.69 80 GLU A O 1
ATOM 645 N N . VAL A 1 81 ? -4.769 3.656 1.591 1.00 97.50 81 VAL A N 1
ATOM 646 C CA . VAL A 1 81 ? -5.052 3.703 3.039 1.00 97.50 81 VAL A CA 1
ATOM 647 C C . VAL A 1 81 ? -5.771 4.998 3.412 1.00 97.50 81 VAL A C 1
ATOM 649 O O . VAL A 1 81 ? -6.803 4.958 4.083 1.00 97.50 81 VAL A O 1
ATOM 652 N N . LYS A 1 82 ? -5.249 6.148 2.972 1.00 98.06 82 LYS A N 1
ATOM 653 C CA . LYS A 1 82 ? -5.844 7.455 3.281 1.00 98.06 82 LYS A CA 1
ATOM 654 C C . LYS A 1 82 ? -7.240 7.590 2.688 1.00 98.06 82 LYS A C 1
ATOM 656 O O . LYS A 1 82 ? -8.156 8.000 3.393 1.00 98.06 82 LYS A O 1
ATOM 661 N N . LYS A 1 83 ? -7.421 7.171 1.434 1.00 97.94 83 LYS A N 1
ATOM 662 C CA . LYS A 1 83 ? -8.735 7.139 0.785 1.00 97.94 83 LYS A CA 1
ATOM 663 C C . LYS A 1 83 ? -9.739 6.290 1.572 1.00 97.94 83 LYS A C 1
ATOM 665 O O . LYS A 1 83 ? -10.856 6.724 1.811 1.00 97.94 83 LYS A O 1
ATOM 670 N N . ARG A 1 84 ? -9.338 5.107 2.035 1.00 97.38 84 ARG A N 1
ATOM 671 C CA . ARG A 1 84 ? -10.194 4.210 2.826 1.00 97.38 84 ARG A CA 1
ATOM 672 C C . ARG A 1 84 ? -10.574 4.763 4.191 1.00 97.38 84 ARG A C 1
ATOM 674 O O . ARG A 1 84 ? -11.714 4.592 4.617 1.00 97.38 84 ARG A O 1
ATOM 681 N N . ILE A 1 85 ? -9.643 5.447 4.852 1.00 97.75 85 ILE A N 1
ATOM 682 C CA . ILE A 1 85 ? -9.932 6.196 6.079 1.00 97.75 85 ILE A CA 1
ATOM 683 C C . ILE A 1 85 ? -10.980 7.280 5.799 1.00 97.75 85 ILE A C 1
ATOM 685 O O . ILE A 1 85 ? -11.937 7.408 6.563 1.00 97.75 85 ILE A O 1
ATOM 689 N N . ASP A 1 86 ? -10.828 8.019 4.699 1.00 98.19 86 ASP A N 1
ATOM 690 C CA . ASP A 1 86 ? -11.749 9.088 4.301 1.00 98.19 86 ASP A CA 1
ATOM 691 C C . ASP A 1 86 ? -13.149 8.556 3.978 1.00 98.19 86 ASP A C 1
ATOM 693 O O . ASP A 1 86 ? -14.144 9.130 4.420 1.00 98.19 86 ASP A O 1
ATOM 697 N N . ASP A 1 87 ? -13.216 7.410 3.305 1.00 97.94 87 ASP A N 1
ATOM 698 C CA . ASP A 1 87 ? -14.459 6.730 2.938 1.00 97.94 87 ASP A CA 1
ATOM 699 C C . ASP A 1 87 ? -15.058 5.899 4.093 1.00 97.94 87 ASP A C 1
ATOM 701 O O . ASP A 1 87 ? -16.130 5.313 3.943 1.00 97.94 87 ASP A O 1
ATOM 705 N N . SER A 1 88 ? -14.383 5.817 5.249 1.00 96.75 88 SER A N 1
ATOM 706 C CA . SER A 1 88 ? -14.747 4.930 6.369 1.00 96.75 88 SER A CA 1
ATOM 707 C C . SER A 1 88 ? -14.937 3.459 5.955 1.00 96.75 88 SER A C 1
ATOM 709 O O . SER A 1 88 ? -15.797 2.756 6.489 1.00 96.75 88 SER A O 1
ATOM 711 N N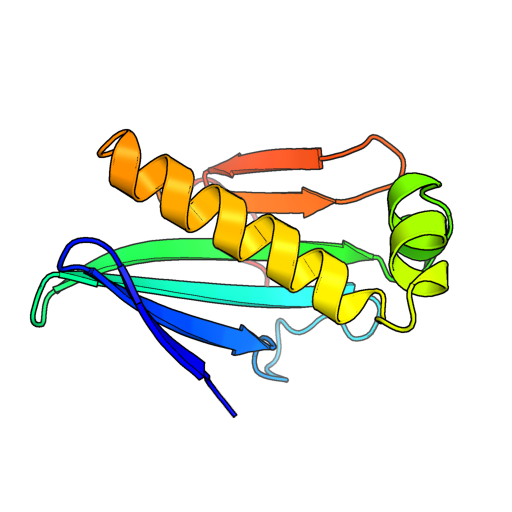 . ASN A 1 89 ? -14.126 2.982 5.006 1.00 96.50 89 ASN A N 1
ATOM 712 C CA . ASN A 1 89 ? -14.129 1.604 4.522 1.00 96.50 89 ASN A CA 1
ATOM 713 C C . ASN A 1 89 ? -12.883 0.862 5.016 1.00 96.50 89 ASN A C 1
ATOM 715 O O . ASN A 1 89 ? -11.777 1.113 4.545 1.00 96.50 89 ASN A O 1
ATOM 719 N N . PHE A 1 90 ? -13.074 -0.100 5.916 1.00 95.31 90 PHE A N 1
ATOM 720 C CA . PHE A 1 90 ? -11.980 -0.796 6.596 1.00 95.31 90 PHE A CA 1
ATOM 721 C C . PHE A 1 90 ? -11.825 -2.265 6.185 1.00 95.31 90 PHE A C 1
ATOM 723 O O . PHE A 1 90 ? -11.238 -3.054 6.923 1.00 95.31 90 PHE A O 1
ATOM 730 N N . ASP A 1 91 ? -12.320 -2.649 5.004 1.00 95.31 91 ASP A N 1
ATOM 731 C CA . ASP A 1 91 ? -12.097 -4.004 4.494 1.00 95.31 91 ASP A CA 1
ATOM 732 C C . ASP A 1 91 ? -10.598 -4.294 4.348 1.00 95.31 91 ASP A C 1
ATOM 734 O O . ASP A 1 91 ? -9.843 -3.486 3.794 1.00 95.31 91 ASP A O 1
ATOM 738 N N . ASN A 1 92 ? -10.169 -5.484 4.779 1.00 95.19 92 ASN A N 1
ATOM 739 C CA . ASN A 1 92 ? -8.806 -5.936 4.532 1.00 95.19 92 ASN A CA 1
ATOM 740 C C . ASN A 1 92 ? -8.618 -6.207 3.039 1.00 95.19 92 ASN A C 1
ATOM 742 O O . ASN A 1 92 ? -9.350 -7.009 2.446 1.00 95.19 92 ASN A O 1
ATOM 746 N N . ILE A 1 93 ? -7.605 -5.593 2.432 1.00 95.44 93 ILE A N 1
ATOM 747 C CA . ILE A 1 93 ? -7.383 -5.694 0.988 1.00 95.44 93 ILE A CA 1
ATOM 748 C C . ILE A 1 93 ? -5.938 -5.990 0.602 1.00 95.44 93 ILE A C 1
ATOM 750 O O . ILE A 1 93 ? -4.983 -5.706 1.322 1.00 95.44 93 ILE A O 1
ATOM 754 N N . LEU A 1 94 ? -5.800 -6.571 -0.582 1.00 93.69 94 LEU A N 1
ATOM 755 C CA . LEU A 1 94 ? -4.565 -6.691 -1.331 1.00 93.69 94 LEU A CA 1
ATOM 756 C C . LEU A 1 94 ? -4.692 -5.833 -2.590 1.00 93.69 94 LEU A C 1
ATOM 758 O O . LEU A 1 94 ? -5.612 -6.030 -3.381 1.00 93.69 94 LEU A O 1
ATOM 762 N N . ILE A 1 95 ? -3.759 -4.914 -2.792 1.00 95.75 95 ILE A N 1
ATOM 763 C CA . ILE A 1 95 ? -3.531 -4.268 -4.077 1.00 95.75 95 ILE A CA 1
ATOM 764 C C . ILE A 1 95 ? -2.496 -5.099 -4.828 1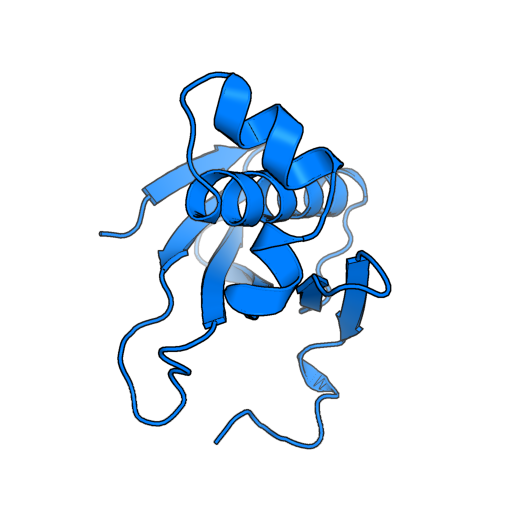.00 95.75 95 ILE A C 1
ATOM 766 O O . ILE A 1 95 ? -1.379 -5.285 -4.351 1.00 95.75 95 ILE A O 1
ATOM 770 N N . GLN A 1 96 ? -2.863 -5.592 -6.001 1.00 94.81 96 GLN A N 1
ATOM 771 C CA . GLN A 1 96 ? -1.934 -6.215 -6.931 1.00 94.81 96 GLN A CA 1
ATOM 772 C C . GLN A 1 96 ? -1.637 -5.230 -8.060 1.00 94.81 96 GLN A C 1
ATOM 774 O O . GLN A 1 96 ? -2.566 -4.709 -8.678 1.00 94.81 96 GLN A O 1
ATOM 779 N N . ILE A 1 97 ? -0.354 -4.981 -8.311 1.00 95.00 97 ILE A N 1
ATOM 780 C CA . ILE A 1 97 ? 0.128 -4.146 -9.410 1.00 95.00 97 ILE A CA 1
ATOM 781 C C . ILE A 1 97 ? 0.900 -5.051 -10.361 1.00 95.00 97 ILE A C 1
ATOM 783 O O . ILE A 1 97 ? 1.883 -5.677 -9.973 1.00 95.00 97 ILE A O 1
ATOM 787 N N . ASP A 1 98 ? 0.441 -5.146 -11.599 1.00 92.69 98 ASP A N 1
ATOM 788 C CA . ASP A 1 98 ? 1.095 -5.929 -12.641 1.00 92.69 98 ASP A CA 1
ATOM 789 C C . ASP A 1 98 ? 0.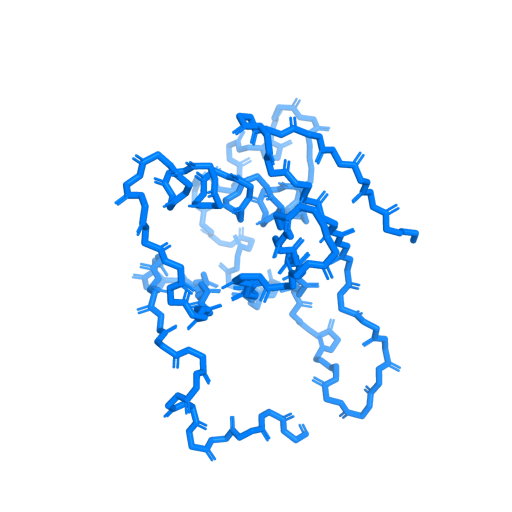903 -5.268 -14.016 1.00 92.69 98 ASP A C 1
ATOM 791 O O . ASP A 1 98 ? 0.342 -4.175 -14.111 1.00 92.69 98 ASP A O 1
ATOM 795 N N . GLN A 1 99 ? 1.356 -5.908 -15.099 1.00 89.19 99 GLN A N 1
ATOM 796 C CA . GLN A 1 99 ? 1.234 -5.350 -16.457 1.00 89.19 99 GLN A CA 1
ATOM 797 C C . GLN A 1 99 ? -0.218 -5.112 -16.913 1.00 89.19 99 GLN A C 1
ATOM 799 O O . GLN A 1 99 ? -0.447 -4.379 -17.872 1.00 89.19 99 GLN A O 1
ATOM 804 N N . LYS A 1 100 ? -1.215 -5.718 -16.254 1.00 88.69 100 LYS A N 1
ATOM 805 C CA . LYS A 1 100 ? -2.644 -5.479 -16.517 1.00 88.69 100 LYS A CA 1
ATOM 806 C C . LYS A 1 100 ? -3.194 -4.296 -15.715 1.00 88.69 100 LYS A C 1
ATOM 808 O O . LYS A 1 100 ? -4.371 -3.968 -15.863 1.00 88.69 100 LYS A O 1
ATOM 813 N N . GLY A 1 101 ? -2.364 -3.668 -14.886 1.00 88.50 101 GLY A N 1
ATOM 814 C CA . GLY A 1 101 ? -2.692 -2.515 -14.061 1.00 88.50 101 GLY A CA 1
ATOM 815 C C . GLY A 1 101 ? -2.935 -2.864 -12.593 1.00 88.50 101 GLY A C 1
ATOM 816 O O . GLY A 1 101 ? -2.580 -3.935 -12.098 1.00 88.50 101 GLY A O 1
ATOM 817 N N . LEU A 1 102 ? -3.548 -1.916 -11.886 1.00 93.06 102 LEU A N 1
ATOM 818 C CA . LEU A 1 102 ? -3.842 -2.013 -10.459 1.00 93.06 102 LEU A CA 1
ATOM 819 C C . LEU A 1 102 ? -5.177 -2.727 -10.220 1.00 93.06 102 LEU A C 1
ATOM 821 O O . LEU A 1 102 ? -6.210 -2.347 -10.773 1.00 93.06 102 LEU A O 1
ATOM 825 N N . ARG A 1 103 ? -5.176 -3.736 -9.344 1.00 94.31 103 ARG A N 1
ATOM 826 C CA . ARG A 1 103 ? -6.378 -4.481 -8.938 1.00 94.31 103 ARG A CA 1
ATOM 827 C C . ARG A 1 103 ? -6.487 -4.558 -7.420 1.00 94.31 103 ARG A C 1
ATOM 829 O O . ARG A 1 103 ? -5.515 -4.886 -6.749 1.00 94.31 103 ARG A O 1
ATOM 836 N N . VAL A 1 104 ? -7.682 -4.304 -6.887 1.00 93.69 104 VAL A N 1
ATOM 837 C CA . VAL A 1 104 ? -7.985 -4.431 -5.453 1.00 93.69 104 VAL A CA 1
ATOM 838 C C . VAL A 1 104 ? -8.728 -5.738 -5.210 1.00 93.69 104 VAL A C 1
ATOM 840 O O . VAL A 1 104 ? -9.779 -5.988 -5.798 1.00 93.69 104 VAL A O 1
ATOM 843 N N . LEU A 1 105 ? -8.179 -6.571 -4.335 1.00 92.31 105 LEU A N 1
ATOM 844 C CA . LEU A 1 105 ? -8.712 -7.877 -3.980 1.00 92.31 105 LEU A CA 1
ATOM 845 C C . LEU A 1 105 ? -9.045 -7.916 -2.481 1.00 92.31 105 LEU A C 1
ATOM 847 O O . LEU A 1 105 ? -8.269 -7.406 -1.674 1.00 92.31 105 LEU A O 1
ATOM 851 N N . PRO A 1 106 ? -10.161 -8.543 -2.075 1.00 91.06 106 PRO A N 1
ATOM 852 C CA . PRO A 1 106 ? -10.454 -8.779 -0.665 1.00 91.06 106 PRO A CA 1
ATOM 853 C C . PRO A 1 106 ? -9.444 -9.770 -0.074 1.00 91.06 106 PRO A C 1
ATOM 855 O O . PRO A 1 106 ? -9.424 -10.942 -0.460 1.00 91.06 106 PRO A O 1
ATOM 858 N N . LEU A 1 107 ? -8.632 -9.310 0.880 1.00 85.56 107 LEU A N 1
ATOM 859 C CA . LEU A 1 107 ? -7.542 -10.090 1.478 1.00 85.56 107 LEU A CA 1
ATOM 860 C C . LEU A 1 107 ? -8.074 -11.351 2.171 1.00 85.56 107 LEU A C 1
ATOM 862 O O . LEU A 1 107 ? -7.504 -12.429 2.032 1.00 85.56 107 LEU A O 1
ATOM 866 N N . ASP A 1 108 ? -9.216 -11.228 2.849 1.00 80.62 108 ASP A N 1
ATOM 867 C CA . ASP A 1 108 ? -9.838 -12.313 3.617 1.00 80.62 108 ASP A CA 1
ATOM 868 C C . ASP A 1 108 ? -10.452 -13.416 2.739 1.00 80.62 108 ASP A C 1
ATOM 870 O O . ASP A 1 108 ? -10.795 -14.490 3.232 1.00 80.62 108 ASP A O 1
ATOM 874 N N . LYS A 1 109 ? -10.595 -13.172 1.429 1.00 74.38 109 LYS A N 1
ATOM 875 C CA . LYS A 1 109 ? -11.167 -14.129 0.466 1.00 74.38 109 LYS A CA 1
ATOM 876 C C . LYS A 1 109 ? -10.117 -14.748 -0.456 1.00 74.38 109 LYS A C 1
ATOM 878 O O . LYS A 1 109 ? -10.480 -15.506 -1.360 1.00 74.38 109 LYS A O 1
ATOM 883 N N . LEU A 1 110 ? -8.835 -14.447 -0.253 1.00 70.75 110 LEU A N 1
ATOM 884 C CA . LEU A 1 110 ? -7.763 -15.114 -0.982 1.00 70.75 110 LEU A CA 1
ATOM 885 C C . LEU A 1 110 ? -7.735 -16.593 -0.560 1.00 70.75 110 LEU A C 1
ATOM 887 O O . LEU A 1 110 ? -7.468 -16.923 0.594 1.00 70.75 110 LEU A O 1
ATOM 891 N N . ARG A 1 111 ? -8.083 -17.487 -1.501 1.00 55.41 111 ARG A N 1
ATOM 892 C CA . ARG A 1 111 ? -8.092 -18.952 -1.293 1.00 55.41 111 ARG A CA 1
ATOM 893 C C . ARG A 1 111 ? -6.709 -19.475 -0.933 1.00 55.41 111 ARG A C 1
ATOM 895 O O . ARG A 1 111 ? -6.575 -20.359 -0.094 1.00 55.41 111 ARG A O 1
ATOM 902 N N . GLU A 1 112 ? -5.694 -18.891 -1.549 1.00 55.22 112 GLU A N 1
ATOM 903 C CA . GLU A 1 112 ? -4.331 -18.980 -1.070 1.00 55.22 112 GLU A CA 1
ATOM 904 C C . GLU A 1 112 ? -4.217 -17.996 0.093 1.00 55.22 112 GLU A C 1
ATOM 906 O O . GLU A 1 112 ? -4.021 -16.795 -0.103 1.00 55.22 112 GLU A O 1
ATOM 911 N N . LYS A 1 113 ? -4.326 -18.497 1.331 1.00 50.19 113 LYS A N 1
ATOM 912 C CA . LYS A 1 113 ? -3.566 -17.869 2.413 1.00 50.19 113 LYS A CA 1
ATOM 913 C C . LYS A 1 113 ? -2.133 -18.033 1.976 1.00 50.19 113 LYS A C 1
ATOM 915 O O . LYS A 1 113 ? -1.624 -19.128 2.138 1.00 50.19 113 LYS A O 1
ATOM 920 N N . LEU A 1 114 ? -1.603 -17.006 1.323 1.00 45.31 114 LEU A N 1
ATOM 921 C CA . LEU A 1 114 ? -0.286 -16.953 0.702 1.00 45.31 114 LEU A CA 1
ATOM 922 C C . LEU A 1 114 ? 0.675 -17.754 1.565 1.00 45.31 114 LEU A C 1
ATOM 924 O O . LEU A 1 114 ? 1.025 -17.273 2.640 1.00 45.31 114 LEU A O 1
ATOM 928 N N . THR A 1 115 ? 0.895 -19.008 1.175 1.00 36.00 115 THR A N 1
ATOM 929 C CA . THR A 1 115 ? 1.723 -19.996 1.869 1.00 36.00 115 THR A CA 1
ATOM 930 C C . THR A 1 115 ? 3.179 -19.751 1.563 1.00 36.00 115 THR A C 1
ATOM 932 O O . THR A 1 115 ? 3.449 -19.055 0.555 1.00 36.00 115 THR A O 1
#

Sequence (115 aa):
MSEISDYKGYVIDEGQKPHDGNFRPDDYQHFFLVKKGDERVMKLCVWAPKDQLAEIDEVKKFVETGSDAAEYVRAVGIAEVKKRIDDSNFDNILIQIDQKGLRVLPLDKLREKLT